Protein AF-A0A7S1URR6-F1 (afdb_monomer)

Organism: NCBI:txid210454

Radius of gyration: 23.4 Å; Cα contacts (8 Å, |Δi|>4): 169; chains: 1; bounding box: 38×81×45 Å

Secondary structure (DSSP, 8-state):
-TTS-SBTTBS--EE---SSGGG-EE-GGG---EEEEEEE-SS-EEEEEE--SS-TTS----TTSEEEEEEEE-SSSS----SEEEEEEEETTTTEEEE------S--PPP-----PPPPPPPPP-

Solvent-accessible surface area (backbone atoms only — not comparable to full-atom values): 8319 Å² total; per-residue (Å²): 87,71,84,41,69,77,38,97,62,22,56,62,56,58,46,66,91,41,95,50,69,88,47,51,42,73,37,74,92,76,59,67,61,39,81,42,39,66,51,73,62,100,86,49,76,50,75,46,69,43,71,68,48,70,55,93,97,53,87,64,50,51,74,74,30,74,37,81,47,77,50,68,50,64,94,60,64,60,88,70,84,53,86,49,69,54,48,31,33,37,26,54,63,79,72,43,74,46,80,54,73,75,76,84,65,82,74,77,72,73,79,75,73,74,80,78,77,74,81,77,82,79,81,80,86,130

Structure (mmCIF, N/CA/C/O backbone):
data_AF-A0A7S1URR6-F1
#
_entry.id   AF-A0A7S1URR6-F1
#
loop_
_atom_site.group_PDB
_atom_site.id
_atom_site.type_symbol
_atom_site.label_atom_id
_atom_site.label_alt_id
_atom_site.label_comp_id
_atom_site.label_asym_id
_atom_site.label_entity_id
_atom_site.label_seq_id
_atom_site.pdbx_PDB_ins_code
_atom_site.Cartn_x
_atom_site.Cartn_y
_atom_site.Cartn_z
_atom_site.occupancy
_atom_site.B_iso_or_equiv
_atom_site.auth_seq_id
_atom_site.auth_comp_id
_atom_site.auth_asym_id
_atom_site.auth_atom_id
_atom_site.pdbx_PDB_model_num
ATOM 1 N N . LEU A 1 1 ? 1.225 -0.095 -13.946 1.00 48.97 1 LEU A N 1
ATOM 2 C CA . LEU A 1 1 ? 2.090 -1.293 -13.969 1.00 48.97 1 LEU A CA 1
ATOM 3 C C . LEU A 1 1 ? 3.470 -0.882 -13.494 1.00 48.97 1 LEU A C 1
ATOM 5 O O . LEU A 1 1 ? 3.760 0.306 -13.535 1.00 48.97 1 LEU A O 1
ATOM 9 N N . PRO A 1 2 ? 4.329 -1.808 -13.082 1.00 45.28 2 PRO A N 1
ATOM 10 C CA . PRO A 1 2 ? 5.755 -1.519 -13.028 1.00 45.28 2 PRO A CA 1
ATOM 11 C C . PRO A 1 2 ? 6.367 -1.288 -14.446 1.00 45.28 2 PRO A C 1
ATOM 13 O O . PRO A 1 2 ? 7.444 -0.714 -14.545 1.00 45.28 2 PRO A O 1
ATOM 16 N N . ASP A 1 3 ? 5.583 -1.513 -15.518 1.00 43.00 3 ASP A N 1
ATOM 17 C CA . ASP A 1 3 ? 5.781 -0.971 -16.885 1.00 43.00 3 ASP A CA 1
ATOM 18 C C . ASP A 1 3 ? 5.228 0.452 -17.112 1.00 43.00 3 ASP A C 1
ATOM 20 O O . ASP A 1 3 ? 5.442 1.053 -18.165 1.00 43.00 3 ASP A O 1
ATOM 24 N N . GLU A 1 4 ? 4.480 1.002 -16.151 1.00 55.84 4 GLU A N 1
ATOM 25 C CA . GLU A 1 4 ? 4.077 2.404 -16.208 1.00 55.84 4 GLU A CA 1
ATOM 26 C C . GLU A 1 4 ? 5.162 3.234 -15.529 1.00 55.84 4 GLU A C 1
ATOM 28 O O . GLU A 1 4 ? 5.529 2.933 -14.381 1.00 55.84 4 GLU A O 1
ATOM 33 N N . PRO A 1 5 ? 5.653 4.298 -16.188 1.00 58.94 5 PRO A N 1
ATOM 34 C CA . PRO A 1 5 ? 6.575 5.215 -15.550 1.00 58.94 5 PRO A CA 1
ATOM 35 C C . PRO A 1 5 ? 5.980 5.701 -14.228 1.00 58.94 5 PRO A C 1
ATOM 37 O O . PRO A 1 5 ? 4.762 5.877 -14.101 1.00 58.94 5 PRO A O 1
ATOM 40 N N . VAL A 1 6 ? 6.856 5.922 -13.245 1.00 58.81 6 VAL A N 1
ATOM 41 C CA . VAL A 1 6 ? 6.483 6.554 -11.975 1.00 58.81 6 VAL A CA 1
ATOM 42 C C . VAL A 1 6 ? 5.619 7.773 -12.284 1.00 58.81 6 VAL A C 1
ATOM 44 O O . VAL A 1 6 ? 6.006 8.651 -13.058 1.00 58.81 6 VAL A O 1
ATOM 47 N N . GLY A 1 7 ? 4.408 7.786 -11.738 1.00 57.16 7 GLY A N 1
ATOM 48 C CA . GLY A 1 7 ? 3.374 8.695 -12.202 1.00 57.16 7 GLY A CA 1
ATOM 49 C C . GLY A 1 7 ? 2.071 8.537 -11.425 1.00 57.16 7 GLY A C 1
ATOM 50 O O . GLY A 1 7 ? 1.990 7.739 -10.495 1.00 57.16 7 GLY A O 1
ATOM 51 N N . PRO A 1 8 ? 1.003 9.251 -11.811 1.00 52.09 8 PRO A N 1
ATOM 52 C CA . PRO A 1 8 ? -0.242 9.338 -11.036 1.00 52.09 8 PRO A CA 1
ATOM 53 C C . PRO A 1 8 ? -1.019 8.014 -10.891 1.00 52.09 8 PRO A C 1
ATOM 55 O O . PRO A 1 8 ? -2.069 7.989 -10.260 1.00 52.09 8 PRO A O 1
ATOM 58 N N . SER A 1 9 ? -0.535 6.920 -11.484 1.00 62.41 9 SER A N 1
ATOM 59 C CA . SER A 1 9 ? -1.123 5.577 -11.381 1.00 62.41 9 SER A CA 1
ATOM 60 C C . SER A 1 9 ? -0.167 4.519 -10.812 1.00 62.41 9 SER A C 1
ATOM 62 O O . SER A 1 9 ? -0.547 3.352 -10.705 1.00 62.41 9 SER A O 1
ATOM 64 N N . ASN A 1 10 ? 1.060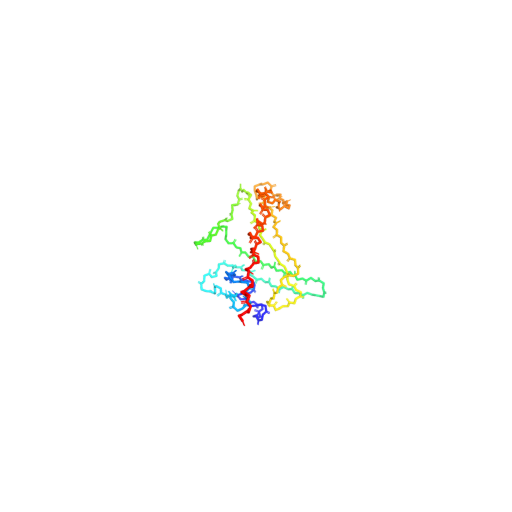 4.910 -10.447 1.00 74.06 10 ASN A N 1
ATOM 65 C CA . ASN A 1 10 ? 2.085 4.018 -9.916 1.00 74.06 10 ASN A CA 1
ATOM 66 C C . ASN A 1 10 ? 2.945 4.756 -8.863 1.00 74.06 10 ASN A C 1
ATOM 68 O O . ASN A 1 10 ? 3.729 5.633 -9.243 1.00 74.06 10 ASN A O 1
ATOM 72 N N . PRO A 1 11 ? 2.801 4.443 -7.560 1.00 85.25 11 PRO A N 1
ATOM 73 C CA . PRO A 1 11 ? 2.024 3.337 -6.990 1.00 85.25 11 PRO A CA 1
ATOM 74 C C . PRO A 1 11 ? 0.505 3.531 -7.120 1.00 85.25 11 PRO A C 1
ATOM 76 O O . PRO A 1 11 ? 0.017 4.657 -7.221 1.00 85.25 11 PRO A O 1
ATOM 79 N N . GLY A 1 12 ? -0.252 2.427 -7.138 1.00 87.50 12 GLY A N 1
ATOM 80 C CA . GLY A 1 12 ? -1.700 2.493 -7.326 1.00 87.50 12 GLY A CA 1
ATOM 81 C C . GLY A 1 12 ? -2.497 1.238 -6.958 1.00 87.50 12 GLY A C 1
ATOM 82 O O . GLY A 1 12 ? -1.921 0.252 -6.511 1.00 87.50 12 GLY A O 1
ATOM 83 N N . LYS A 1 13 ? -3.829 1.302 -7.129 1.00 89.00 13 LYS A N 1
ATOM 84 C CA . LYS A 1 13 ? -4.768 0.208 -6.858 1.00 89.00 13 LYS A CA 1
ATOM 85 C C . LYS A 1 13 ? -4.942 -0.670 -8.089 1.00 89.00 13 LYS A C 1
ATOM 87 O O . LYS A 1 13 ? -5.005 -0.179 -9.223 1.00 89.00 13 LYS A O 1
ATOM 92 N N . TYR A 1 14 ? -5.017 -1.967 -7.836 1.00 87.44 14 TYR A N 1
ATOM 93 C CA . TYR A 1 14 ? -5.149 -3.003 -8.844 1.00 87.44 14 TYR A CA 1
ATOM 94 C C . TYR A 1 14 ? -6.130 -4.049 -8.336 1.00 87.44 14 TYR A C 1
ATOM 96 O O . TYR A 1 14 ? -6.052 -4.453 -7.176 1.00 87.44 14 TYR A O 1
ATOM 104 N N . ASN A 1 15 ? -6.997 -4.513 -9.227 1.00 87.75 15 ASN A N 1
ATOM 105 C CA . ASN A 1 15 ? -7.758 -5.723 -8.994 1.00 87.75 15 ASN A CA 1
ATOM 106 C C . ASN A 1 15 ? -6.784 -6.910 -9.073 1.00 87.75 15 ASN A C 1
ATOM 108 O O . ASN A 1 15 ? -5.991 -6.990 -10.014 1.00 87.75 15 ASN A O 1
ATOM 112 N N . MET A 1 16 ? -6.821 -7.786 -8.068 1.00 86.12 16 MET A N 1
ATOM 113 C CA . MET A 1 16 ? -5.977 -8.983 -7.962 1.00 86.12 16 MET A CA 1
ATOM 114 C C . MET A 1 16 ? -6.823 -10.245 -7.716 1.00 86.12 16 MET A C 1
ATOM 116 O O . MET A 1 16 ? -6.402 -11.158 -7.005 1.00 86.12 16 MET A O 1
ATOM 120 N N . ASP A 1 17 ? -8.021 -10.313 -8.304 1.00 86.12 17 ASP A N 1
ATOM 121 C CA . ASP A 1 17 ? -8.954 -11.439 -8.131 1.00 86.12 17 ASP A CA 1
ATOM 122 C C . ASP A 1 17 ? -8.507 -12.713 -8.877 1.00 86.12 17 ASP A C 1
ATOM 124 O O . ASP A 1 17 ? -9.081 -13.792 -8.706 1.00 86.12 17 ASP A O 1
ATOM 128 N N . SER A 1 18 ? -7.457 -12.611 -9.696 1.00 86.69 18 SER A N 1
ATOM 129 C CA . SER A 1 18 ? -6.858 -13.715 -10.442 1.00 86.69 18 SER A CA 1
ATOM 130 C C . SER A 1 18 ? -5.431 -14.005 -9.984 1.00 86.69 18 SER A C 1
ATOM 132 O O . SER A 1 18 ? -4.669 -13.116 -9.616 1.00 86.69 18 SER A O 1
ATOM 134 N N . LYS A 1 19 ? -5.034 -15.277 -10.084 1.00 83.81 19 LYS A N 1
ATOM 135 C CA . LYS A 1 19 ? -3.634 -15.704 -9.908 1.00 83.81 19 LYS A CA 1
ATOM 136 C C . LYS A 1 19 ? -2.789 -15.516 -11.170 1.00 83.81 19 LYS A C 1
ATOM 138 O O . LYS A 1 19 ? -1.573 -15.682 -11.110 1.00 83.81 19 LYS A O 1
ATOM 143 N N . ALA A 1 20 ? -3.427 -15.260 -12.308 1.00 85.94 20 ALA A N 1
ATOM 144 C CA . ALA A 1 20 ? -2.754 -15.037 -13.576 1.00 85.94 20 ALA A CA 1
ATOM 145 C C . ALA A 1 20 ? -2.433 -13.548 -13.749 1.00 85.94 20 ALA A C 1
ATOM 147 O O . ALA A 1 20 ? -3.210 -12.688 -13.338 1.00 85.94 20 ALA A O 1
ATOM 148 N N . VAL A 1 21 ? -1.281 -13.253 -14.359 1.00 83.19 21 VAL A N 1
ATOM 149 C CA . VAL A 1 21 ? -0.789 -11.877 -14.550 1.00 83.19 21 VAL A CA 1
ATOM 150 C C . VAL A 1 21 ? -1.776 -11.027 -15.354 1.00 83.19 21 VAL A C 1
ATOM 152 O O . VAL A 1 21 ? -1.956 -9.851 -15.054 1.00 83.19 21 VAL A O 1
ATOM 155 N N . ASP A 1 22 ? -2.444 -11.628 -16.339 1.00 83.94 22 ASP A N 1
ATOM 156 C CA . ASP A 1 22 ? -3.449 -10.978 -17.187 1.00 83.94 22 ASP A CA 1
ATOM 157 C C . ASP A 1 22 ? -4.732 -10.583 -16.439 1.00 83.94 22 ASP A C 1
ATOM 159 O O . ASP A 1 22 ? -5.453 -9.693 -16.885 1.00 83.94 22 ASP A O 1
ATOM 163 N N . GLY A 1 23 ? -5.001 -11.202 -15.290 1.00 84.12 23 GLY A N 1
ATOM 164 C CA . GLY A 1 23 ? -6.109 -10.836 -14.419 1.00 84.12 23 GLY A CA 1
ATOM 165 C C . GLY A 1 23 ? -5.769 -9.742 -13.407 1.00 84.12 23 GLY A C 1
ATOM 166 O O . GLY A 1 23 ? -6.652 -9.335 -12.660 1.00 84.12 23 GLY A O 1
ATOM 167 N N . THR A 1 24 ? -4.530 -9.239 -13.391 1.00 85.75 24 THR A N 1
ATOM 168 C CA . THR A 1 24 ? -4.158 -8.063 -12.599 1.00 85.75 24 THR A CA 1
ATOM 169 C C . THR A 1 24 ? -4.393 -6.798 -13.418 1.00 85.75 24 THR A C 1
ATOM 171 O O . THR A 1 24 ? -3.595 -6.442 -14.286 1.00 85.75 24 THR A O 1
ATOM 174 N N . THR A 1 25 ? -5.477 -6.077 -13.132 1.00 85.69 25 THR A N 1
ATOM 175 C CA . THR A 1 25 ? -5.860 -4.873 -13.891 1.00 85.69 25 THR A CA 1
ATOM 176 C C . THR A 1 25 ? -5.869 -3.626 -13.017 1.00 85.69 25 THR A C 1
ATOM 178 O O . THR A 1 25 ? -6.318 -3.667 -11.875 1.00 85.69 25 THR A O 1
ATOM 181 N N . SER A 1 26 ? -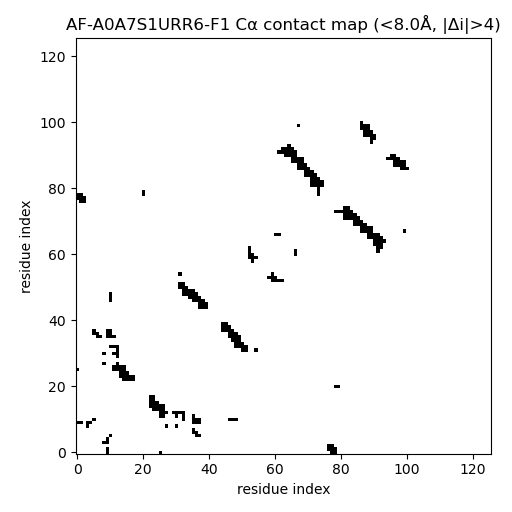5.403 -2.493 -13.548 1.00 83.31 26 SER A N 1
ATOM 182 C CA . SER A 1 26 ? -5.404 -1.223 -12.810 1.00 83.31 26 SER A CA 1
ATOM 183 C C . SER A 1 26 ? -6.820 -0.691 -12.583 1.00 83.31 26 SER A C 1
ATOM 185 O O . SER A 1 26 ? -7.610 -0.576 -13.518 1.00 83.31 26 SER A O 1
ATOM 187 N N . GLU A 1 27 ? -7.104 -0.243 -11.362 1.00 86.50 27 GLU A N 1
ATOM 188 C CA . GLU A 1 27 ? -8.379 0.380 -10.992 1.00 86.50 27 GLU A CA 1
ATOM 189 C C . GLU A 1 27 ? -8.357 1.898 -11.203 1.00 86.50 27 GLU A C 1
ATOM 191 O O . GLU A 1 27 ? -8.723 2.689 -10.334 1.00 86.50 27 GLU A O 1
ATOM 196 N N . ARG A 1 28 ? -7.894 2.339 -12.376 1.00 79.69 28 ARG A N 1
ATOM 197 C CA . ARG A 1 28 ? -7.588 3.753 -12.649 1.00 79.69 28 ARG A CA 1
ATOM 198 C C . ARG A 1 28 ? -8.742 4.715 -12.335 1.00 79.69 28 ARG A C 1
ATOM 200 O O . ARG A 1 28 ? -8.491 5.827 -11.887 1.00 79.69 28 ARG A O 1
ATOM 207 N N . MET A 1 29 ? -9.984 4.294 -12.575 1.00 81.31 29 MET A N 1
ATOM 208 C CA . MET A 1 29 ? -11.184 5.114 -12.344 1.00 81.31 29 MET A CA 1
ATOM 209 C C . MET A 1 29 ? -11.620 5.165 -10.873 1.00 81.31 29 MET A C 1
ATOM 211 O O . MET A 1 29 ? -12.340 6.081 -10.493 1.00 81.31 29 MET A O 1
ATOM 215 N N . ALA A 1 30 ? -11.183 4.207 -10.053 1.00 85.00 30 ALA A N 1
ATOM 216 C CA . ALA A 1 30 ? -11.485 4.132 -8.625 1.00 85.00 30 ALA A CA 1
ATOM 217 C C . ALA A 1 30 ? -10.271 4.504 -7.757 1.00 85.00 30 ALA A C 1
ATOM 219 O O . ALA A 1 30 ? -10.280 4.270 -6.551 1.00 85.00 30 ALA A O 1
ATOM 220 N N . GLN A 1 31 ? -9.216 5.064 -8.354 1.00 88.38 31 GLN A N 1
ATOM 221 C CA . GLN A 1 31 ? -7.969 5.370 -7.670 1.00 88.38 31 GLN A CA 1
ATOM 222 C C . GLN A 1 31 ? -8.142 6.461 -6.600 1.00 88.38 31 GLN A C 1
ATOM 224 O O . GLN A 1 31 ? -8.596 7.565 -6.890 1.00 88.38 31 GLN A O 1
ATOM 229 N N . THR A 1 32 ? -7.701 6.163 -5.380 1.00 90.88 32 THR A N 1
ATOM 230 C CA . THR A 1 32 ? -7.740 7.045 -4.201 1.00 90.88 32 THR A CA 1
ATOM 231 C C . THR A 1 32 ? -6.373 7.216 -3.532 1.00 90.88 32 THR A C 1
ATOM 233 O O . THR A 1 32 ? -6.236 8.015 -2.608 1.00 90.88 32 THR A O 1
ATOM 236 N N . ILE A 1 33 ? -5.348 6.501 -4.005 1.00 89.94 33 ILE A N 1
ATOM 237 C CA . ILE A 1 33 ? -3.961 6.665 -3.574 1.00 89.94 33 ILE A CA 1
ATOM 238 C C . ILE A 1 33 ? -3.438 8.027 -4.036 1.00 89.94 33 ILE A C 1
ATOM 240 O O . ILE A 1 33 ? -3.563 8.393 -5.206 1.00 89.94 33 ILE A O 1
ATOM 24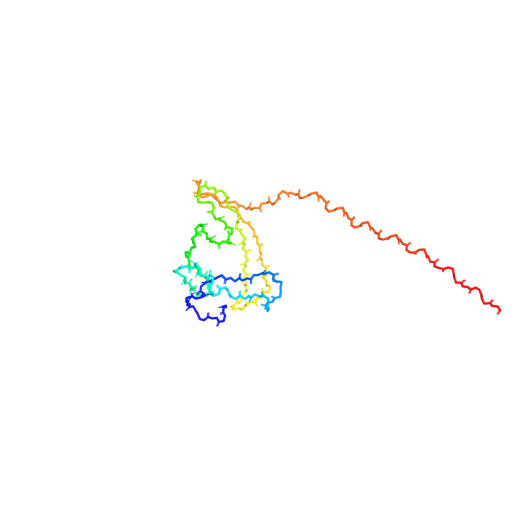4 N N . VAL A 1 34 ? -2.823 8.770 -3.117 1.00 88.19 34 VAL A N 1
ATOM 245 C CA . VAL A 1 34 ? -2.307 10.129 -3.347 1.00 88.19 34 VAL A CA 1
ATOM 246 C C . VAL A 1 34 ? -0.832 10.237 -2.979 1.00 88.19 34 VAL A C 1
ATOM 248 O O . VAL A 1 34 ? -0.323 9.453 -2.184 1.00 88.19 34 VAL A O 1
ATOM 251 N N . GLY A 1 35 ? -0.127 11.220 -3.550 1.00 84.62 35 GLY A N 1
ATOM 252 C CA . GLY A 1 35 ? 1.279 11.486 -3.208 1.00 84.62 35 GLY A CA 1
ATOM 253 C C . GLY A 1 35 ? 2.227 10.318 -3.500 1.00 84.62 35 GLY A C 1
ATOM 254 O O . GLY A 1 35 ? 3.247 10.181 -2.833 1.00 84.62 35 GLY A O 1
ATOM 255 N N . GLY A 1 36 ? 1.857 9.461 -4.453 1.00 84.88 36 GLY A N 1
ATOM 256 C CA . GLY A 1 36 ? 2.608 8.270 -4.814 1.00 84.88 36 GLY A CA 1
ATOM 257 C C . GLY A 1 36 ? 3.975 8.592 -5.423 1.00 84.88 36 GLY A C 1
ATOM 258 O O . GLY A 1 36 ? 4.064 9.400 -6.348 1.00 84.88 36 GLY A O 1
ATOM 259 N N . SER A 1 37 ? 5.029 7.927 -4.954 1.00 85.25 37 SER A N 1
ATOM 260 C CA . SER A 1 37 ? 6.349 7.928 -5.588 1.00 85.25 37 SER A CA 1
ATOM 261 C C . SER A 1 37 ? 7.051 6.582 -5.418 1.00 85.25 37 SER A C 1
ATOM 263 O O . SER A 1 37 ? 6.834 5.870 -4.437 1.00 85.25 37 SER A O 1
ATOM 265 N N . ILE A 1 38 ? 7.896 6.237 -6.391 1.00 87.19 38 ILE A N 1
ATOM 266 C CA . ILE A 1 38 ? 8.802 5.088 -6.329 1.00 87.19 38 ILE A CA 1
ATOM 267 C C . ILE A 1 38 ? 10.193 5.586 -6.704 1.00 87.19 38 ILE A C 1
ATOM 269 O O . ILE A 1 38 ? 10.371 6.234 -7.735 1.00 87.19 38 ILE A O 1
ATOM 273 N N . THR A 1 39 ? 11.177 5.279 -5.869 1.00 87.50 39 THR A N 1
ATOM 274 C CA . THR A 1 39 ? 12.595 5.509 -6.153 1.00 87.50 39 THR A CA 1
ATOM 275 C C . THR A 1 39 ? 13.352 4.209 -5.953 1.00 87.50 39 THR A C 1
ATOM 277 O O . THR A 1 39 ? 13.159 3.546 -4.935 1.00 87.50 39 THR A O 1
ATOM 280 N N . GLN A 1 40 ? 14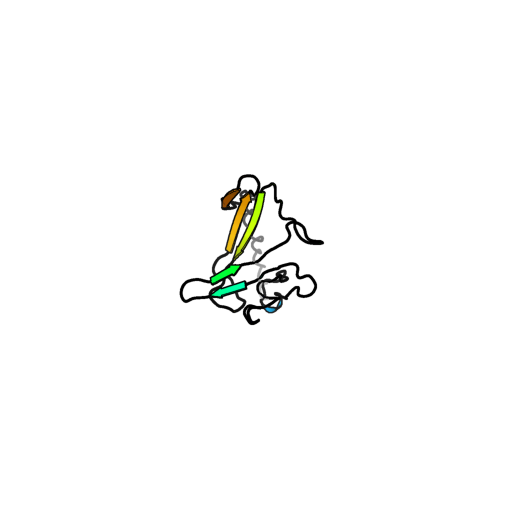.215 3.858 -6.900 1.00 88.56 40 GLN A N 1
ATOM 281 C CA . GLN A 1 40 ? 15.025 2.644 -6.843 1.00 88.56 40 GLN A CA 1
ATOM 282 C C . GLN A 1 40 ? 16.503 3.006 -6.974 1.00 88.56 40 GLN A C 1
ATOM 284 O O . GLN A 1 40 ? 16.867 3.849 -7.796 1.00 88.56 40 GLN A O 1
ATOM 289 N N . ASP A 1 41 ? 17.341 2.364 -6.169 1.00 90.00 41 ASP A N 1
ATOM 290 C CA . ASP A 1 41 ? 18.794 2.371 -6.308 1.00 90.00 41 ASP A CA 1
ATOM 291 C C . ASP A 1 41 ? 19.331 0.932 -6.387 1.00 90.00 41 ASP A C 1
ATOM 293 O O . ASP A 1 41 ? 18.573 -0.024 -6.547 1.00 90.00 41 ASP A O 1
ATOM 297 N N . ALA A 1 42 ? 20.653 0.766 -6.320 1.00 89.62 42 ALA A N 1
ATOM 298 C CA . ALA A 1 42 ? 21.288 -0.544 -6.447 1.00 89.62 42 ALA A CA 1
ATOM 299 C C . ALA A 1 42 ? 20.931 -1.536 -5.320 1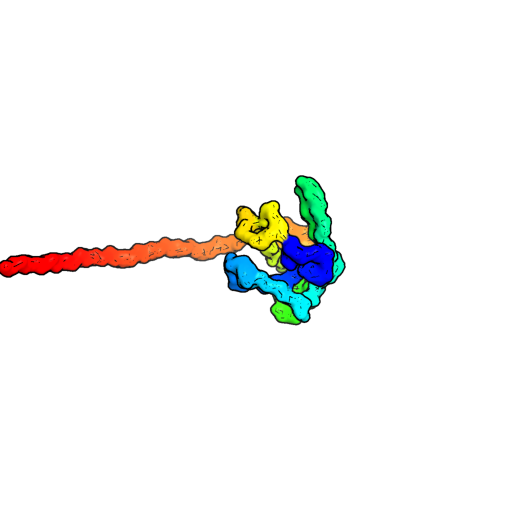.00 89.62 42 ALA A C 1
ATOM 301 O O . ALA A 1 42 ? 21.160 -2.733 -5.484 1.00 89.62 42 ALA A O 1
ATOM 302 N N . MET A 1 43 ? 20.425 -1.066 -4.176 1.00 92.12 43 MET A N 1
ATOM 303 C CA . MET A 1 43 ? 20.131 -1.895 -3.002 1.00 92.12 43 MET A CA 1
ATOM 304 C C . MET A 1 43 ? 18.668 -1.837 -2.565 1.00 92.12 43 MET A C 1
ATOM 306 O O . MET A 1 43 ? 18.184 -2.798 -1.965 1.00 92.12 43 MET A O 1
ATOM 310 N N . PHE A 1 44 ? 17.964 -0.739 -2.837 1.00 89.88 44 PHE A N 1
ATOM 311 C CA . PHE A 1 44 ? 16.645 -0.491 -2.272 1.00 89.88 44 PHE A CA 1
ATOM 312 C C . PHE A 1 44 ? 15.632 0.006 -3.296 1.00 89.88 44 PHE A C 1
ATOM 314 O O . PHE A 1 44 ? 15.938 0.738 -4.233 1.00 89.88 44 PHE A O 1
ATOM 321 N N . THR A 1 45 ? 14.377 -0.362 -3.047 1.00 89.00 45 THR A N 1
ATOM 322 C CA . THR A 1 45 ? 13.197 0.273 -3.630 1.00 89.00 45 THR A CA 1
ATOM 323 C C . THR A 1 45 ? 12.428 0.949 -2.504 1.00 89.00 45 THR A C 1
ATOM 325 O O . THR A 1 45 ? 12.006 0.286 -1.558 1.00 89.00 45 THR A O 1
ATOM 328 N N . THR A 1 46 ? 12.226 2.258 -2.615 1.00 90.06 46 THR A N 1
ATOM 329 C CA . THR A 1 46 ? 11.417 3.049 -1.685 1.00 90.06 46 THR A CA 1
ATOM 330 C C . THR A 1 46 ? 10.133 3.456 -2.385 1.00 90.06 46 THR A C 1
ATOM 332 O O . THR A 1 46 ? 10.173 4.132 -3.412 1.00 90.06 46 THR A O 1
ATOM 335 N N . MET A 1 47 ? 8.999 3.049 -1.819 1.00 89.69 47 MET A N 1
ATOM 336 C CA . MET A 1 47 ? 7.666 3.415 -2.282 1.00 89.69 47 MET A CA 1
ATOM 337 C C . MET A 1 47 ? 6.965 4.233 -1.200 1.00 89.69 47 MET A C 1
ATOM 339 O O . MET A 1 47 ? 6.808 3.764 -0.074 1.00 89.69 47 MET A O 1
ATOM 343 N N . THR A 1 48 ? 6.517 5.433 -1.557 1.00 90.31 48 THR A N 1
ATOM 344 C CA . THR A 1 48 ? 5.778 6.333 -0.664 1.00 90.31 48 THR A CA 1
ATOM 345 C C . THR A 1 48 ? 4.402 6.583 -1.250 1.00 90.31 48 THR A C 1
ATOM 347 O O . THR A 1 48 ? 4.277 6.802 -2.451 1.00 90.31 48 THR A O 1
ATOM 350 N N . PHE A 1 49 ? 3.362 6.547 -0.421 1.00 91.81 49 PHE A N 1
ATOM 351 C CA . PHE A 1 49 ? 1.998 6.851 -0.834 1.00 91.81 49 PHE A CA 1
ATOM 352 C C . PHE A 1 49 ? 1.129 7.223 0.372 1.00 91.81 49 PHE A C 1
ATOM 354 O O . PHE A 1 49 ? 1.435 6.864 1.508 1.00 91.81 49 PHE A O 1
ATOM 361 N N . GLY A 1 50 ? 0.028 7.927 0.116 1.00 92.00 50 GLY A N 1
ATOM 362 C CA . GLY A 1 50 ? -1.062 8.149 1.060 1.00 92.00 50 GLY A CA 1
ATOM 363 C C . GLY A 1 50 ? -2.301 7.357 0.648 1.00 92.00 50 GLY A C 1
ATOM 364 O O . GLY A 1 50 ? -2.629 7.291 -0.537 1.00 92.00 50 GLY A O 1
ATOM 365 N N . LYS A 1 51 ? -2.991 6.775 1.630 1.00 92.19 51 LYS A N 1
ATOM 366 C CA . LYS A 1 51 ? -4.270 6.071 1.467 1.00 92.19 51 LYS A CA 1
ATOM 367 C C . LYS A 1 51 ? -5.270 6.618 2.483 1.00 92.19 51 LYS A C 1
ATOM 369 O O . LYS A 1 51 ? -4.887 6.927 3.612 1.00 92.19 51 LYS A O 1
ATOM 374 N N . LEU A 1 52 ? -6.534 6.755 2.088 1.00 94.62 52 LEU A N 1
ATOM 375 C CA . LEU A 1 52 ? -7.588 7.122 3.029 1.00 94.62 52 LEU A CA 1
ATOM 376 C C . LEU A 1 52 ? -7.902 5.921 3.924 1.00 94.62 52 LEU A C 1
ATOM 378 O O . LEU A 1 52 ? -7.973 4.791 3.449 1.00 94.62 52 LEU A O 1
ATOM 382 N N . LEU A 1 53 ? -8.129 6.169 5.213 1.00 95.88 53 LEU A N 1
ATOM 383 C CA . LEU A 1 53 ? -8.499 5.101 6.146 1.00 95.88 53 LEU A CA 1
ATOM 384 C C . LEU A 1 53 ? -9.841 4.465 5.768 1.00 95.88 53 LEU A C 1
ATOM 386 O O . LEU A 1 53 ? -9.997 3.253 5.850 1.00 95.88 53 LEU A O 1
ATOM 390 N N . ARG A 1 54 ? -10.780 5.277 5.270 1.00 96.38 54 ARG A N 1
ATOM 391 C CA . ARG A 1 54 ? -12.104 4.841 4.835 1.00 96.38 54 ARG A CA 1
ATOM 392 C C . ARG A 1 54 ? -12.378 5.278 3.404 1.00 96.38 54 ARG A C 1
ATOM 394 O O . ARG A 1 54 ? -12.309 6.466 3.088 1.00 96.38 54 ARG A O 1
ATOM 401 N N . GLU A 1 55 ? -12.737 4.318 2.560 1.00 93.69 55 GLU A N 1
ATOM 402 C CA . GLU A 1 55 ? -13.011 4.510 1.135 1.00 93.69 55 GLU A CA 1
ATOM 403 C C . GLU A 1 55 ? -14.309 3.772 0.752 1.00 93.69 55 GLU A C 1
ATOM 405 O O . GLU A 1 55 ? -14.595 2.706 1.302 1.00 93.69 55 GLU A O 1
ATOM 410 N N . PRO A 1 56 ? -15.142 4.312 -0.157 1.00 90.44 56 PRO A N 1
ATOM 411 C CA . PRO A 1 56 ? -16.353 3.623 -0.596 1.00 90.44 56 PRO A CA 1
ATOM 412 C C . PRO A 1 56 ? -16.038 2.293 -1.295 1.00 90.44 56 PRO A C 1
ATOM 414 O O . PRO A 1 56 ? -15.310 2.279 -2.282 1.00 90.44 56 PRO A O 1
ATOM 417 N N . GLY A 1 57 ? -16.638 1.197 -0.822 1.00 89.75 57 GLY A N 1
ATOM 418 C CA . GLY A 1 57 ? -16.497 -0.131 -1.438 1.00 89.75 57 GLY A CA 1
ATOM 419 C C . GLY A 1 57 ? -15.223 -0.895 -1.060 1.00 89.75 57 GLY A C 1
ATOM 420 O O . GLY A 1 57 ? -15.017 -1.989 -1.572 1.00 89.75 57 GLY A O 1
ATOM 421 N N . GLU A 1 58 ? -14.409 -0.352 -0.156 1.00 91.62 58 GLU A N 1
ATOM 422 C CA . GLU A 1 58 ? -13.127 -0.919 0.272 1.00 91.62 58 GLU A CA 1
ATOM 423 C C . GLU A 1 58 ? -13.194 -1.383 1.734 1.00 91.62 58 GLU A C 1
ATOM 425 O O . GLU A 1 58 ? -14.050 -0.941 2.508 1.00 91.62 58 GLU A O 1
ATOM 430 N N . ILE A 1 59 ? -12.259 -2.247 2.137 1.00 93.31 59 ILE A N 1
ATOM 431 C CA . ILE A 1 59 ? -12.073 -2.603 3.549 1.00 93.31 59 ILE A CA 1
ATOM 432 C C . ILE A 1 59 ? -11.444 -1.404 4.271 1.00 93.31 59 ILE A C 1
ATOM 434 O O . ILE A 1 59 ? -10.391 -0.909 3.867 1.00 93.31 59 ILE A O 1
ATOM 438 N N . GLU A 1 60 ? -12.102 -0.934 5.329 1.00 96.44 60 GLU A N 1
ATOM 439 C CA . GLU A 1 60 ? -11.635 0.187 6.148 1.00 96.44 60 GLU A CA 1
ATOM 440 C C . GLU A 1 60 ? -10.376 -0.188 6.944 1.00 96.44 60 GLU A C 1
ATOM 442 O O . GLU A 1 60 ? -10.260 -1.299 7.461 1.00 96.44 60 GLU A O 1
ATOM 447 N N . ILE A 1 61 ? -9.443 0.760 7.045 1.00 96.88 61 ILE A N 1
ATOM 448 C CA . ILE A 1 61 ? -8.296 0.700 7.948 1.00 96.88 61 ILE A CA 1
ATOM 449 C C . ILE A 1 61 ? -8.710 1.386 9.252 1.00 96.88 61 ILE A C 1
ATOM 451 O O . ILE A 1 61 ? -8.923 2.599 9.277 1.00 96.88 61 ILE A O 1
ATOM 455 N N . ASP A 1 62 ? -8.806 0.624 10.336 1.00 96.81 62 ASP A N 1
ATOM 456 C CA . ASP A 1 62 ? -9.174 1.140 11.652 1.00 96.81 62 ASP A CA 1
ATOM 457 C C . ASP A 1 62 ? -8.025 1.962 12.248 1.00 96.81 62 ASP A C 1
ATOM 459 O O . ASP A 1 62 ? -7.041 1.414 12.741 1.00 96.81 62 ASP A O 1
ATOM 463 N N . GLY A 1 63 ? -8.146 3.289 12.206 1.00 96.06 63 GLY A N 1
ATOM 464 C CA . GLY A 1 63 ? -7.138 4.205 12.745 1.00 96.06 63 GLY A CA 1
ATOM 465 C C . GLY A 1 63 ? -7.010 4.201 14.272 1.00 96.06 63 GLY A C 1
ATOM 466 O O . GLY A 1 63 ? -6.098 4.844 14.787 1.00 96.06 63 GLY A O 1
ATOM 467 N N . LEU A 1 64 ? -7.904 3.514 14.987 1.00 96.19 64 LEU A N 1
ATOM 468 C CA . LEU A 1 64 ? -7.909 3.392 16.447 1.00 96.19 64 LEU A CA 1
ATOM 469 C C . LEU A 1 64 ? -7.814 1.928 16.893 1.00 96.19 64 LEU A C 1
ATOM 471 O O . LEU A 1 64 ? -8.169 1.605 18.022 1.00 96.19 64 LEU A O 1
ATOM 475 N N . GLY A 1 65 ? -7.350 1.039 16.015 1.00 95.44 65 GLY A N 1
ATOM 476 C CA . GLY A 1 65 ? -7.316 -0.380 16.321 1.00 95.44 65 GLY A CA 1
ATOM 477 C C . GLY A 1 65 ? -6.330 -1.176 15.483 1.00 95.44 65 GLY A C 1
ATOM 478 O O . GLY A 1 65 ? -5.427 -0.652 14.820 1.00 95.44 65 GLY A O 1
ATOM 479 N N . SER A 1 66 ? -6.514 -2.490 15.556 1.00 96.25 66 SER A N 1
ATOM 480 C CA . SER A 1 66 ? -5.665 -3.490 14.921 1.00 96.25 66 SER A CA 1
ATOM 481 C C . SER A 1 66 ? -6.113 -3.805 13.492 1.00 96.25 66 SER A C 1
ATOM 483 O O . SER A 1 66 ? -7.270 -4.130 13.236 1.00 96.25 66 SER A O 1
ATOM 485 N N . ASN A 1 67 ? -5.158 -3.796 12.565 1.00 96.81 67 ASN A N 1
ATOM 486 C CA . ASN A 1 67 ? -5.352 -4.043 11.140 1.00 96.81 67 ASN A CA 1
ATOM 487 C C . ASN A 1 67 ? -4.406 -5.139 10.663 1.00 96.81 67 ASN A C 1
ATOM 489 O O . ASN A 1 67 ? -3.219 -5.111 10.986 1.00 96.81 67 ASN A O 1
ATOM 493 N N . ILE A 1 68 ? -4.905 -6.074 9.856 1.00 96.69 68 ILE A N 1
ATOM 494 C CA . ILE A 1 68 ? -4.073 -7.096 9.214 1.00 96.69 68 ILE A CA 1
ATOM 495 C C . ILE A 1 68 ? -3.699 -6.603 7.818 1.00 96.69 68 ILE A C 1
ATOM 497 O O . ILE A 1 68 ? -4.563 -6.442 6.958 1.00 96.69 68 ILE A O 1
ATOM 501 N N . PHE A 1 69 ? -2.406 -6.414 7.576 1.00 95.75 69 PHE A N 1
ATOM 502 C CA . PHE A 1 69 ? -1.869 -6.066 6.267 1.00 95.75 69 PHE A CA 1
ATOM 503 C C . PHE A 1 69 ? -1.230 -7.285 5.618 1.00 95.75 69 PHE A C 1
ATOM 505 O O . PHE A 1 69 ? -0.433 -7.993 6.238 1.00 95.75 69 PHE A O 1
ATOM 512 N N . LEU A 1 70 ? -1.563 -7.506 4.349 1.00 95.00 70 LEU A N 1
ATOM 513 C CA . LEU A 1 70 ? -0.911 -8.498 3.504 1.00 95.00 70 LEU A CA 1
ATOM 514 C C . LEU A 1 70 ? 0.206 -7.831 2.706 1.00 95.00 70 LEU A C 1
ATOM 516 O O . LEU A 1 70 ? 0.076 -6.687 2.274 1.00 95.00 70 LEU A O 1
ATOM 520 N N . TRP A 1 71 ? 1.291 -8.562 2.477 1.00 93.50 71 TRP A N 1
ATOM 521 C CA . TRP A 1 71 ? 2.390 -8.094 1.643 1.00 93.50 71 TRP A CA 1
ATOM 522 C C . TRP A 1 71 ? 2.946 -9.214 0.773 1.00 93.50 71 TRP A C 1
ATOM 524 O O . TRP A 1 71 ? 2.871 -10.399 1.108 1.00 93.50 71 TRP A O 1
ATOM 534 N N . ALA A 1 72 ? 3.544 -8.808 -0.339 1.00 91.81 72 ALA A N 1
ATOM 535 C CA . ALA A 1 72 ? 4.339 -9.636 -1.229 1.00 91.81 72 ALA A CA 1
ATOM 536 C C . ALA A 1 72 ? 5.370 -8.743 -1.933 1.00 91.81 72 ALA A C 1
ATOM 538 O O . ALA A 1 72 ? 5.145 -7.541 -2.074 1.00 91.81 72 ALA A O 1
ATOM 539 N N . TYR A 1 73 ? 6.488 -9.316 -2.376 1.00 89.94 73 TYR A N 1
ATOM 540 C CA . TYR A 1 73 ? 7.459 -8.605 -3.215 1.00 89.94 73 TYR A CA 1
ATOM 541 C C . TYR A 1 73 ? 7.889 -9.463 -4.403 1.00 89.94 73 TYR A C 1
ATOM 543 O O . TYR A 1 73 ? 7.876 -10.691 -4.312 1.00 89.94 73 TYR A O 1
ATOM 551 N N . GLY A 1 74 ? 8.255 -8.804 -5.505 1.00 88.12 74 GLY A N 1
ATOM 552 C CA . GLY A 1 74 ? 8.829 -9.396 -6.716 1.00 88.12 74 GLY A CA 1
ATOM 553 C C . GLY A 1 74 ? 10.355 -9.281 -6.756 1.00 88.12 74 GLY A C 1
ATOM 554 O O . GLY A 1 74 ? 10.962 -8.664 -5.884 1.00 88.12 74 GLY A O 1
ATOM 555 N N . ARG A 1 75 ? 10.984 -9.901 -7.760 1.00 84.69 75 ARG A N 1
ATOM 556 C CA . ARG A 1 75 ? 12.432 -9.751 -8.013 1.00 84.69 75 ARG A CA 1
ATOM 557 C C . ARG A 1 75 ? 12.754 -8.631 -8.994 1.00 84.69 75 ARG A C 1
ATOM 559 O O . ARG A 1 75 ? 13.833 -8.068 -8.912 1.00 84.69 75 ARG A O 1
ATOM 566 N N . GLU A 1 76 ? 11.816 -8.352 -9.886 1.00 85.19 76 GLU A N 1
ATOM 567 C CA . GLU A 1 76 ? 11.979 -7.441 -11.009 1.00 85.19 76 GLU A CA 1
ATOM 568 C C . GLU A 1 76 ? 10.819 -6.438 -11.038 1.00 85.19 76 GLU A C 1
ATOM 570 O O . GLU A 1 76 ? 9.860 -6.553 -10.264 1.00 85.19 76 GLU A O 1
ATOM 575 N N . ASN A 1 77 ? 10.896 -5.481 -11.962 1.00 81.75 77 ASN A N 1
ATOM 576 C CA . ASN A 1 77 ? 9.853 -4.491 -12.217 1.00 81.75 77 ASN A CA 1
ATOM 577 C C . ASN A 1 77 ? 8.760 -5.025 -13.161 1.00 81.75 77 ASN A C 1
ATOM 579 O O . ASN A 1 77 ? 8.049 -4.251 -13.782 1.00 81.75 77 ASN A O 1
ATOM 583 N N . GLU A 1 78 ? 8.579 -6.335 -13.278 1.00 80.81 7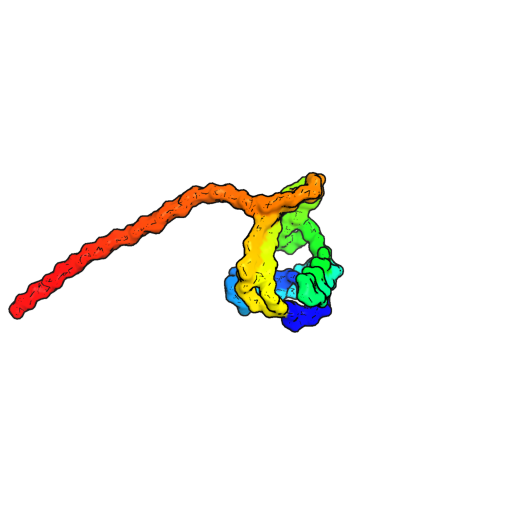8 GLU A N 1
ATOM 584 C CA . GLU A 1 78 ? 7.465 -6.931 -14.011 1.00 80.81 78 GLU A CA 1
ATOM 585 C C . GLU A 1 78 ? 6.531 -7.672 -13.049 1.00 80.81 78 GLU A C 1
ATOM 587 O O . GLU A 1 78 ? 6.942 -8.214 -12.017 1.00 80.81 78 GLU A O 1
ATOM 592 N N . LEU A 1 79 ? 5.238 -7.718 -13.390 1.00 81.38 79 LEU A N 1
ATOM 593 C CA . LEU A 1 79 ? 4.294 -8.552 -12.652 1.00 81.38 79 LEU A CA 1
ATOM 594 C C . LEU A 1 79 ? 4.650 -10.028 -12.835 1.00 81.38 79 LEU A C 1
ATOM 596 O O . LEU A 1 79 ? 4.878 -10.512 -13.942 1.00 81.38 79 LEU A O 1
ATOM 600 N N . GLY A 1 80 ? 4.635 -10.768 -11.736 1.00 82.50 80 GLY A N 1
ATOM 601 C CA . GLY A 1 80 ? 4.968 -12.178 -11.742 1.00 82.50 80 GLY A CA 1
ATOM 602 C C . GLY A 1 80 ? 4.712 -12.821 -10.393 1.00 82.50 80 GLY A C 1
ATOM 603 O O . GLY A 1 80 ? 4.208 -12.197 -9.457 1.00 82.50 80 GLY A O 1
ATOM 604 N N . PHE A 1 81 ? 5.061 -14.099 -10.292 1.00 85.06 81 PHE A N 1
ATOM 605 C CA . PHE A 1 81 ? 4.884 -14.829 -9.048 1.00 85.06 81 PHE A CA 1
ATOM 606 C C . PHE A 1 81 ? 5.847 -14.309 -7.974 1.00 85.06 81 PHE A C 1
ATOM 608 O O . PHE A 1 81 ? 7.064 -14.286 -8.170 1.00 85.06 81 PHE A O 1
ATOM 615 N N . HIS A 1 82 ? 5.308 -13.917 -6.820 1.00 88.88 82 HIS A N 1
ATOM 616 C CA . HIS A 1 82 ? 6.110 -13.371 -5.730 1.00 88.88 82 HIS A CA 1
ATOM 617 C C . H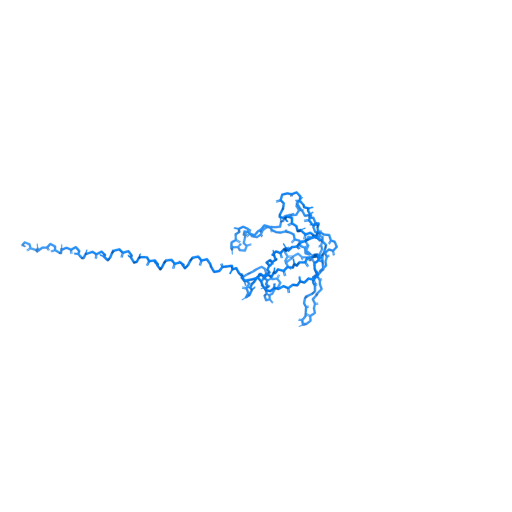IS A 1 82 ? 6.989 -14.466 -5.075 1.00 88.88 82 HIS A C 1
ATOM 619 O O . HIS A 1 82 ? 6.472 -15.515 -4.669 1.00 88.88 82 HIS A O 1
ATOM 625 N N . PRO A 1 83 ? 8.311 -14.268 -4.905 1.00 92.38 83 PRO A N 1
ATOM 626 C CA . PRO A 1 83 ? 9.164 -15.178 -4.133 1.00 92.38 83 PRO A CA 1
ATOM 627 C C . PRO A 1 83 ? 8.744 -15.332 -2.667 1.00 92.38 83 PRO A C 1
ATOM 629 O O . PRO A 1 83 ? 8.936 -16.403 -2.095 1.00 92.38 83 PRO A O 1
ATOM 632 N N . ALA A 1 84 ? 8.178 -14.290 -2.056 1.00 92.69 84 ALA A N 1
ATOM 633 C CA . ALA A 1 84 ? 7.700 -14.330 -0.680 1.00 92.69 84 ALA A CA 1
ATOM 634 C C . ALA A 1 84 ? 6.448 -13.469 -0.504 1.00 92.69 84 ALA A C 1
ATOM 636 O O . ALA A 1 84 ? 6.226 -12.497 -1.228 1.00 92.69 84 ALA A O 1
ATOM 637 N N . ARG A 1 85 ? 5.635 -13.861 0.477 1.00 93.88 85 ARG A N 1
ATOM 638 C CA . ARG A 1 85 ? 4.410 -13.184 0.901 1.00 93.88 85 ARG A CA 1
ATOM 639 C C . ARG A 1 85 ? 4.191 -13.414 2.389 1.00 93.88 85 ARG A C 1
ATOM 641 O O . ARG A 1 85 ? 4.692 -14.400 2.935 1.00 93.88 85 ARG A O 1
ATOM 648 N N . GLY A 1 86 ? 3.390 -12.573 3.018 1.00 94.75 86 GLY A N 1
ATOM 649 C CA . GLY A 1 86 ? 3.033 -12.744 4.417 1.00 94.75 86 GLY A CA 1
ATOM 650 C C . GLY A 1 86 ? 1.943 -11.789 4.868 1.00 94.75 86 GLY A C 1
ATOM 651 O O . GLY A 1 86 ? 1.337 -11.079 4.065 1.00 94.75 86 GLY A O 1
ATOM 652 N N . ALA A 1 87 ? 1.717 -11.793 6.175 1.00 96.56 87 ALA A N 1
ATOM 653 C CA . ALA A 1 87 ? 0.779 -10.913 6.841 1.00 96.56 87 ALA A CA 1
ATOM 654 C C . ALA A 1 87 ? 1.377 -10.404 8.157 1.00 96.56 87 ALA A C 1
ATOM 656 O O . ALA A 1 87 ? 2.117 -11.123 8.836 1.00 96.56 87 ALA A O 1
ATOM 657 N N . PHE A 1 88 ? 1.050 -9.174 8.529 1.00 96.12 88 PHE A N 1
ATOM 658 C CA . PHE A 1 88 ? 1.383 -8.601 9.831 1.00 96.12 88 PHE A CA 1
ATOM 659 C C . PHE A 1 88 ? 0.201 -7.801 10.368 1.00 96.12 88 PHE A C 1
ATOM 661 O O . PHE A 1 88 ? -0.643 -7.335 9.604 1.00 96.12 88 PHE A O 1
ATOM 668 N N . VAL A 1 89 ? 0.139 -7.671 11.688 1.00 97.31 89 VAL A N 1
ATOM 669 C CA . VAL A 1 89 ? -0.833 -6.826 12.379 1.00 97.31 89 VAL A CA 1
ATOM 670 C C . VAL A 1 89 ? -0.168 -5.504 12.715 1.00 97.31 89 VAL A C 1
ATOM 672 O O . VAL A 1 89 ? 0.954 -5.506 13.224 1.00 97.31 89 VAL A O 1
ATOM 675 N N . VAL A 1 90 ? -0.861 -4.398 12.465 1.00 96.69 90 VAL A N 1
ATOM 676 C CA . VAL A 1 90 ? -0.515 -3.073 12.990 1.00 96.69 90 VAL A CA 1
ATOM 677 C C . VAL A 1 90 ? -1.661 -2.585 13.849 1.00 96.69 90 VAL A C 1
ATOM 679 O O . VAL A 1 90 ? -2.795 -2.530 13.377 1.00 96.69 90 VAL A O 1
ATOM 682 N N . ASP A 1 91 ? -1.353 -2.215 15.083 1.00 96.62 91 ASP A N 1
ATOM 683 C CA . ASP A 1 91 ? -2.274 -1.506 15.957 1.00 96.62 91 ASP A CA 1
ATOM 684 C C . ASP A 1 91 ? -1.931 -0.015 15.940 1.00 96.62 91 ASP A C 1
ATOM 686 O O . ASP A 1 91 ? -0.853 0.384 16.398 1.00 96.62 91 ASP A O 1
ATOM 690 N N . PHE A 1 92 ? -2.819 0.801 15.367 1.00 94.69 92 PHE A N 1
ATOM 691 C CA . PHE A 1 92 ? -2.584 2.239 15.229 1.00 94.69 92 PHE A CA 1
ATOM 692 C C . PHE A 1 92 ? -2.852 3.023 16.516 1.00 94.69 92 PHE A C 1
ATOM 694 O O . PHE A 1 92 ? -2.263 4.090 16.683 1.00 94.69 92 PHE A O 1
ATOM 701 N N . GLU A 1 93 ? -3.664 2.500 17.441 1.00 95.88 93 GLU A N 1
ATOM 702 C CA . GLU A 1 93 ? -3.872 3.129 18.750 1.00 95.88 93 GLU A CA 1
ATOM 703 C C . GLU A 1 93 ? -2.633 2.949 19.635 1.00 95.88 93 GLU A C 1
ATOM 705 O O . GLU A 1 93 ? -2.163 3.895 20.269 1.00 95.88 93 GLU A O 1
ATOM 710 N N . MET A 1 94 ? -2.054 1.746 19.634 1.00 94.38 94 MET A N 1
ATOM 711 C CA . MET A 1 94 ? -0.874 1.421 20.438 1.00 94.38 94 MET A CA 1
ATOM 712 C C . MET A 1 94 ? 0.458 1.740 19.746 1.00 94.38 94 MET A C 1
ATOM 714 O O . MET A 1 94 ? 1.499 1.752 20.403 1.00 94.38 94 MET A O 1
ATOM 718 N N . GLY A 1 95 ? 0.458 1.965 18.429 1.00 93.38 95 GLY A N 1
ATOM 719 C CA . GLY A 1 95 ? 1.674 2.184 17.642 1.00 93.38 95 GLY A CA 1
ATOM 720 C C . GLY A 1 95 ? 2.580 0.950 17.577 1.00 93.38 95 GLY A C 1
ATOM 721 O O . GLY A 1 95 ? 3.805 1.079 17.592 1.00 93.38 95 GLY A O 1
ATOM 722 N N . THR A 1 96 ? 1.997 -0.253 17.545 1.00 94.88 96 THR A N 1
ATOM 723 C CA . THR A 1 96 ? 2.743 -1.524 17.579 1.00 94.88 96 THR A CA 1
ATOM 724 C C . THR A 1 96 ? 2.515 -2.361 16.324 1.00 94.88 96 THR A C 1
ATOM 726 O O . THR A 1 96 ? 1.498 -2.223 15.646 1.00 94.88 96 THR A O 1
ATOM 729 N N . ALA A 1 97 ? 3.467 -3.245 16.009 1.00 93.88 97 ALA A N 1
ATOM 730 C CA . ALA A 1 97 ? 3.350 -4.195 14.908 1.00 93.88 97 ALA A CA 1
ATOM 731 C C . ALA A 1 97 ? 3.803 -5.600 15.328 1.00 93.88 97 ALA A C 1
ATOM 733 O O . ALA A 1 97 ? 4.752 -5.754 16.100 1.00 93.88 97 ALA A O 1
ATOM 734 N N . SER A 1 98 ? 3.138 -6.632 14.807 1.00 94.00 98 SER A N 1
ATOM 735 C CA . SER A 1 98 ? 3.459 -8.038 15.082 1.00 94.00 98 SER A CA 1
ATOM 736 C C . SER A 1 98 ? 3.230 -8.923 13.857 1.00 94.00 98 SER A C 1
ATOM 738 O O . SER A 1 98 ? 2.473 -8.574 12.954 1.00 94.00 98 SER A O 1
ATOM 740 N N . VAL A 1 99 ? 3.890 -10.082 13.798 1.00 92.75 99 VAL A N 1
ATOM 741 C CA . VAL A 1 99 ? 3.615 -11.069 12.743 1.00 92.75 99 VAL A CA 1
ATOM 742 C C . VAL A 1 99 ? 2.208 -11.621 12.946 1.00 92.75 99 VAL A C 1
ATOM 744 O O . VAL A 1 99 ? 1.860 -12.042 14.049 1.00 92.75 99 VAL A O 1
ATOM 747 N N . TYR A 1 100 ? 1.408 -11.653 11.880 1.00 91.31 100 TYR A N 1
ATOM 748 C CA . TYR A 1 100 ? 0.095 -12.275 11.949 1.00 91.31 100 TYR A CA 1
ATOM 749 C C . TYR A 1 100 ? 0.252 -13.792 11.867 1.00 91.31 100 TYR A C 1
ATOM 751 O O . TYR A 1 100 ? 0.679 -14.325 10.842 1.00 91.31 100 TYR A O 1
ATOM 759 N N . ASN A 1 101 ? -0.108 -14.483 12.946 1.00 86.69 101 ASN A N 1
ATOM 760 C CA . ASN A 1 101 ? -0.194 -15.934 12.965 1.00 86.69 101 ASN A CA 1
ATOM 761 C C . ASN A 1 101 ? -1.681 -16.308 12.966 1.00 86.69 101 ASN A C 1
ATOM 763 O O . ASN A 1 101 ? -2.337 -16.106 13.994 1.00 86.69 101 ASN A O 1
ATOM 767 N N . PRO A 1 102 ? -2.248 -16.780 11.840 1.00 78.56 102 PRO A N 1
ATOM 768 C CA . PRO A 1 102 ? -3.648 -17.166 11.827 1.00 78.56 102 PRO A CA 1
ATOM 769 C C . PRO A 1 102 ? -3.866 -18.251 12.889 1.00 78.56 102 PRO A C 1
ATOM 771 O O . PRO A 1 102 ? -2.993 -19.111 13.065 1.00 78.56 102 PRO A O 1
ATOM 774 N N . PRO A 1 103 ? -5.000 -18.238 13.610 1.00 76.38 103 PRO A N 1
ATOM 775 C CA . PRO A 1 103 ? -5.350 -19.369 14.453 1.00 76.38 103 PRO A CA 1
ATOM 776 C C . PRO A 1 103 ? -5.289 -20.629 13.589 1.00 76.38 103 PRO A C 1
ATOM 778 O O . PRO A 1 103 ? -5.822 -20.641 12.478 1.00 76.38 103 PRO A O 1
ATOM 781 N N . VAL A 1 104 ? -4.584 -21.657 14.073 1.00 67.88 104 VAL A N 1
ATOM 782 C CA . VAL A 1 104 ? -4.497 -22.951 13.391 1.00 67.88 104 VAL A CA 1
ATOM 783 C C . VAL A 1 104 ? -5.935 -23.403 13.156 1.00 67.88 104 VAL A C 1
ATOM 785 O O . VAL A 1 104 ? -6.665 -23.669 14.112 1.00 67.88 104 VAL A O 1
ATOM 788 N N . GLY A 1 105 ? -6.369 -23.391 11.893 1.00 64.31 105 GLY A N 1
ATOM 789 C CA . GLY A 1 105 ? -7.682 -23.904 11.522 1.00 64.31 105 GLY A CA 1
ATOM 790 C C . GLY A 1 105 ? -7.806 -25.366 11.960 1.00 64.31 105 GLY A C 1
ATOM 791 O O . GLY A 1 105 ? -6.784 -26.006 12.224 1.00 64.31 105 GLY A O 1
ATOM 792 N N . PRO A 1 106 ? -9.026 -25.924 12.055 1.00 55.53 106 PRO A N 1
ATOM 793 C CA . PRO A 1 106 ? -9.159 -27.358 12.268 1.00 55.53 106 PRO A CA 1
ATOM 794 C C . PRO A 1 106 ? -8.310 -28.066 11.211 1.00 55.53 106 PRO A C 1
ATOM 796 O O . PRO A 1 106 ? -8.436 -27.758 10.027 1.00 55.53 106 PRO A O 1
ATOM 799 N N . THR A 1 107 ? -7.404 -28.934 11.673 1.00 52.88 107 THR A N 1
ATOM 800 C CA . THR A 1 107 ? -6.580 -29.834 10.863 1.00 52.88 107 THR A CA 1
ATOM 801 C C . THR A 1 107 ? -7.370 -30.237 9.627 1.00 52.88 107 THR A C 1
ATOM 803 O O . THR A 1 107 ? -8.453 -30.805 9.788 1.00 52.88 107 THR A O 1
ATOM 806 N N . GLU A 1 108 ? -6.884 -29.916 8.421 1.00 53.16 108 GLU A N 1
ATOM 807 C CA . GLU A 1 108 ? -7.437 -30.521 7.209 1.00 53.16 108 GLU A CA 1
ATOM 808 C C . GLU A 1 108 ? -7.509 -32.020 7.485 1.00 53.16 108 GLU A C 1
ATOM 810 O O . GLU A 1 108 ? -6.488 -32.663 7.744 1.00 53.16 108 GLU A O 1
ATOM 815 N N . ILE A 1 109 ? -8.729 -32.560 7.543 1.00 47.47 109 ILE A N 1
ATOM 816 C CA . ILE A 1 109 ? -8.916 -34.002 7.604 1.00 47.47 109 ILE A CA 1
ATOM 817 C C . ILE A 1 109 ? -8.173 -34.499 6.364 1.00 47.47 109 ILE A C 1
ATOM 819 O O . ILE A 1 109 ? -8.482 -34.006 5.272 1.00 47.47 109 ILE A O 1
ATOM 823 N N . PRO A 1 110 ? -7.160 -35.376 6.507 1.00 57.41 110 PRO A N 1
ATOM 824 C CA . PRO A 1 110 ? -6.447 -35.888 5.349 1.00 57.41 110 PRO A CA 1
ATOM 825 C C . PRO A 1 110 ? -7.493 -36.391 4.354 1.00 57.41 110 PRO A C 1
ATOM 827 O O . PRO A 1 110 ? -8.500 -36.952 4.806 1.00 57.41 110 PRO A O 1
ATOM 830 N N . PRO A 1 111 ? -7.311 -36.154 3.042 1.00 56.06 111 PRO A N 1
ATOM 831 C CA . PRO A 1 111 ? -8.254 -36.644 2.052 1.00 56.06 111 PRO A CA 1
ATOM 832 C C . PRO A 1 111 ? -8.491 -38.119 2.352 1.00 56.06 111 PRO A C 1
ATOM 834 O O . PRO A 1 111 ? -7.549 -38.910 2.385 1.00 56.06 111 PRO A O 1
ATOM 837 N N . THR A 1 112 ? -9.734 -38.472 2.680 1.00 49.91 112 THR A N 1
ATOM 838 C CA . THR A 1 112 ? -10.132 -39.868 2.742 1.00 49.91 112 THR A CA 1
ATOM 839 C C . THR A 1 112 ? -9.836 -40.417 1.363 1.00 49.91 112 THR A C 1
ATOM 841 O O . THR A 1 112 ? -10.440 -39.967 0.386 1.00 49.91 112 THR A O 1
ATOM 844 N N . ASP A 1 113 ? -8.850 -41.314 1.283 1.00 55.34 113 ASP A N 1
ATOM 845 C CA . ASP A 1 113 ? -8.522 -42.001 0.043 1.00 55.34 113 ASP A CA 1
ATOM 846 C C . ASP A 1 113 ? -9.837 -42.459 -0.601 1.00 55.34 113 ASP A C 1
ATOM 848 O O . ASP A 1 113 ? -10.686 -43.044 0.093 1.00 55.34 113 ASP A O 1
ATOM 852 N N . PRO A 1 114 ? -10.065 -42.166 -1.895 1.00 63.94 114 PRO A N 1
ATOM 853 C CA . PRO A 1 114 ? -11.223 -42.709 -2.579 1.00 63.94 114 PRO A CA 1
ATOM 854 C C . PRO A 1 114 ? -11.203 -44.232 -2.396 1.00 63.94 114 PRO A C 1
ATOM 856 O O . PRO A 1 114 ? -10.122 -44.829 -2.421 1.00 63.94 114 PRO A O 1
ATOM 859 N N . PRO A 1 115 ? -12.365 -44.880 -2.189 1.00 58.50 115 PRO A N 1
ATOM 860 C CA . PRO A 1 115 ? -12.407 -46.323 -2.019 1.00 58.50 115 PRO A CA 1
ATOM 861 C C . PRO A 1 115 ? -11.666 -46.969 -3.188 1.00 58.50 115 PRO A C 1
ATOM 863 O O . PRO A 1 115 ? -12.007 -46.731 -4.348 1.00 58.50 115 PRO A O 1
ATOM 866 N N . VAL A 1 116 ? -10.626 -47.744 -2.863 1.00 57.31 116 VAL A N 1
ATOM 867 C CA . VAL A 1 116 ? -9.865 -48.545 -3.823 1.00 57.31 116 VAL A CA 1
ATOM 868 C C . VAL A 1 116 ? -10.874 -49.289 -4.687 1.00 57.31 116 VAL A C 1
ATOM 870 O O . VAL A 1 116 ? -11.629 -50.126 -4.187 1.00 57.31 116 VAL A O 1
ATOM 873 N N . ALA A 1 117 ? -10.928 -48.940 -5.974 1.00 51.44 117 ALA A N 1
ATOM 874 C CA . ALA A 1 117 ? -11.791 -49.616 -6.923 1.00 51.44 117 ALA A CA 1
ATOM 875 C C . ALA A 1 117 ? -11.439 -51.106 -6.896 1.00 51.44 117 ALA A C 1
ATOM 877 O O . ALA A 1 117 ? -10.302 -51.502 -7.157 1.00 51.44 117 ALA A O 1
ATOM 878 N N . THR A 1 118 ? -12.411 -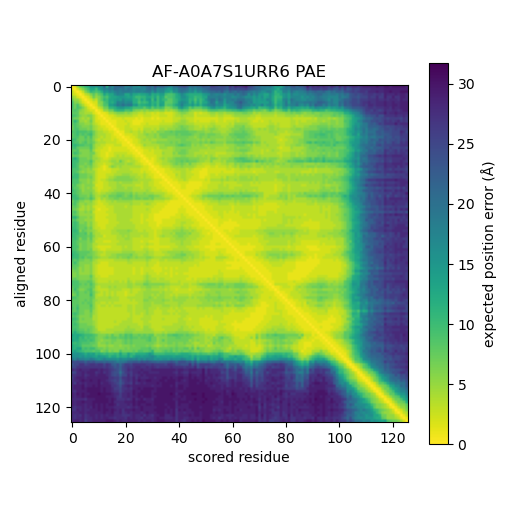51.932 -6.522 1.00 50.84 118 THR A N 1
ATOM 879 C CA . THR A 1 118 ? -12.271 -53.385 -6.535 1.00 50.84 118 THR A CA 1
ATOM 880 C C . THR A 1 118 ? -11.978 -53.810 -7.978 1.00 50.84 118 THR A C 1
ATOM 882 O O . THR A 1 118 ? -12.687 -53.352 -8.881 1.00 50.84 118 THR A O 1
ATOM 885 N N . PRO A 1 119 ? -10.950 -54.636 -8.250 1.00 49.53 119 PRO A N 1
ATOM 886 C CA . PRO A 1 119 ? -10.675 -55.067 -9.613 1.00 49.53 119 PRO A CA 1
ATOM 887 C C . PRO A 1 119 ? -11.889 -55.818 -10.170 1.00 49.53 119 PRO A C 1
ATOM 889 O O . PRO A 1 119 ? -12.401 -56.751 -9.550 1.00 49.53 119 PRO A O 1
ATOM 892 N N . SER A 1 120 ? -12.363 -55.377 -11.337 1.00 55.06 120 SER A N 1
ATOM 893 C CA . SER A 1 120 ? -13.432 -56.043 -12.084 1.00 55.06 120 SER A CA 1
ATOM 894 C C . SER A 1 120 ? -12.996 -57.470 -12.449 1.00 55.06 120 SER A C 1
ATOM 896 O O . SER A 1 120 ? -11.855 -57.643 -12.889 1.00 55.06 120 SER A O 1
ATOM 898 N N . PRO A 1 121 ? -13.847 -58.501 -12.293 1.00 60.19 121 PRO A N 1
ATOM 899 C CA . PRO A 1 121 ? -13.492 -59.853 -12.703 1.00 60.19 121 PRO A CA 1
ATOM 900 C C . PRO A 1 121 ? -13.386 -59.932 -14.231 1.00 60.19 121 PRO A C 1
ATOM 902 O O . PRO A 1 121 ? -14.335 -59.633 -14.955 1.00 60.19 121 PRO A O 1
ATOM 905 N N . THR A 1 122 ? -12.220 -60.351 -14.721 1.00 60.06 122 THR A N 1
ATOM 906 C CA . THR A 1 122 ? -11.983 -60.688 -16.129 1.00 60.06 122 THR A CA 1
ATOM 907 C C . THR A 1 122 ? -12.965 -61.781 -16.578 1.00 60.06 122 THR A C 1
ATOM 909 O O . THR A 1 122 ? -13.014 -62.828 -15.927 1.00 60.06 122 THR A O 1
ATOM 912 N N . PRO A 1 123 ? -13.731 -61.607 -17.673 1.00 58.84 123 PRO A N 1
ATOM 913 C CA . PRO A 1 123 ? -14.570 -62.681 -18.193 1.00 58.84 123 PRO A CA 1
ATOM 914 C C . PRO A 1 123 ? -13.707 -63.811 -18.775 1.00 58.84 123 PRO A C 1
ATOM 916 O O . PRO A 1 123 ? -12.749 -63.566 -19.510 1.00 58.84 123 PRO A O 1
ATOM 919 N N . SER A 1 124 ? -14.050 -65.055 -18.435 1.00 57.25 124 SER A N 1
ATOM 920 C CA . SER A 1 124 ? -13.405 -66.258 -18.970 1.00 57.25 124 SER A CA 1
ATOM 921 C C . SER A 1 124 ? -13.686 -66.422 -20.472 1.00 57.25 124 SER A C 1
ATOM 923 O O . SER A 1 124 ? -14.830 -66.231 -20.889 1.00 57.25 124 SER A O 1
ATOM 925 N N . PRO A 1 125 ? -12.684 -66.795 -21.292 1.00 64.94 125 PRO A N 1
ATOM 926 C CA . PRO A 1 125 ? -12.908 -67.110 -22.699 1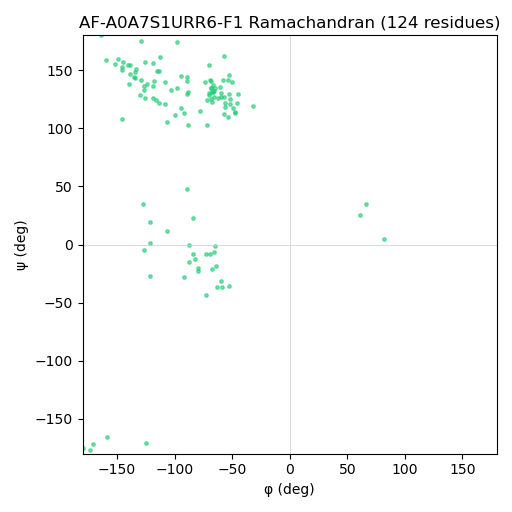.00 64.94 125 PRO A CA 1
ATOM 927 C C . PRO A 1 125 ? -13.693 -68.422 -22.849 1.00 64.94 125 PRO A C 1
ATOM 929 O O . PRO A 1 125 ? -13.493 -69.359 -22.075 1.00 64.94 125 PRO A O 1
ATOM 932 N N . THR A 1 126 ? -14.598 -68.445 -23.832 1.00 67.94 126 THR A N 1
ATOM 933 C CA . THR A 1 126 ? -15.373 -69.623 -24.268 1.00 67.94 126 THR A CA 1
ATOM 934 C C . THR A 1 126 ? -14.555 -70.488 -25.215 1.00 67.94 126 THR A C 1
ATOM 936 O O . THR A 1 126 ? -13.808 -69.899 -26.030 1.00 67.94 126 THR A O 1
#

Sequence (126 aa):
LPDEPVGPSNPGKYNMDSKAVDGTTSERMAQTIVGGSITQDAMFTTMTFGKLLREPGEIEIDGLGSNIFLWAYGRENELGFHPARGAFVVDFEMGTASVYNPPVGPTEIPPTDPPVATPSPTPSPT

Foldseek 3Di:
DLVDPFDPPVVWDWDPPDPDLVRTGGPVVQTDKPPWGWDDDPPDIDIDIDHDQDGPPDDGNPLQAKDKDKDFDPPDSGDDDGPDIAIKIATNNVRDIGGDDPDPDPPPPPPPPDPDPDDDDDDDDD

pLDDT: mean 81.19, std 15.58, range [43.0, 97.31]

Nearest PDB structures (foldseek):
  6yxy-assembly1_AY  TM=2.601E-01  e=1.116E+00  Trypanosoma brucei brucei
  7ucv-assembly1_B  TM=2.556E-01  e=5.092E+00  Homo sapiens

Mean predicted aligned error: 11.27 Å